Protein AF-A0A510G6Y7-F1 (afdb_monomer_lite)

Sequence (167 aa):
MAHKDLSHLTEEQIKDLIKRYYNHEKIANLLEEFEINVYPSILVKLFPLVVHNELFCKYCPDINLVSKLDGRSHRNYNVVHFEKFCPVCDHRDHTYCSCSNCKEIRKQKEQAEEENKRNVLMQAFLPVNIDIPIPNKLTLKDALYLISVAEHSAPKDLEFGKMSNIK

pLDDT: mean 79.19, std 17.09, range [33.81, 95.81]

Secondary structure (DSSP, 8-state):
---GGGTTS-HHHHHHHHHHHHTT--HHHHHHHTT--S-TTTHHHHSPPEEEEEEE-SSSTT-EEEEPPPPTT-S-TT-----EE-TTT--BSSTT--SHHHHHHHHHHHHHHHHHHHHHHHHHHTT-------GGG--HHHHHHHHHHHHHHS-TT----------

Organism: NCBI:txid238800

Radius of gyration: 34.57 Å; chains: 1; bounding box: 67×48×93 Å

Foldseek 3Di:
DFAPLCPPPDPVLLVVLVVCQLVVHDQVVSCVVSVRPDDSVCVQVRRDWAWDCVAADPPDPPFTWTFGFDHNPPPPPPDRPGQTAGPPQRATPDLPGPGPVSVVVVVVVVVVVVVVVVVVCCVVPVVPPPPPPDPVPQDPVNVVVVVVCCVVPDDPPPPPDPPPDDD

Structure (mmCIF, N/CA/C/O backbone):
data_AF-A0A510G6Y7-F1
#
_entry.id   AF-A0A510G6Y7-F1
#
loop_
_atom_site.group_PDB
_atom_site.id
_atom_site.type_symbol
_atom_site.label_atom_id
_atom_site.label_alt_id
_atom_site.label_comp_id
_atom_site.label_asym_id
_atom_site.label_entity_id
_atom_site.label_seq_id
_atom_site.pdbx_PDB_ins_code
_atom_site.Cartn_x
_atom_site.Cartn_y
_atom_site.Cartn_z
_atom_site.occupancy
_atom_site.B_iso_or_equiv
_atom_site.auth_seq_id
_atom_site.auth_comp_id
_atom_site.auth_asym_id
_atom_site.auth_atom_id
_atom_site.pdbx_PDB_model_num
ATOM 1 N N . MET A 1 1 ? -13.684 2.364 4.231 1.00 46.69 1 MET A N 1
ATOM 2 C CA . MET A 1 1 ? -14.584 1.219 4.489 1.00 46.69 1 MET A CA 1
ATOM 3 C C . MET A 1 1 ? -14.088 0.516 5.741 1.00 46.69 1 MET A C 1
ATOM 5 O O . MET A 1 1 ? -12.913 0.169 5.780 1.00 46.69 1 MET A O 1
ATOM 9 N N . ALA A 1 2 ? -14.920 0.425 6.779 1.00 58.44 2 ALA A N 1
ATOM 10 C CA . ALA A 1 2 ? -14.576 -0.248 8.032 1.00 58.44 2 ALA A CA 1
ATOM 11 C C . ALA A 1 2 ? -14.605 -1.778 7.853 1.00 58.44 2 ALA A C 1
ATOM 13 O O . ALA A 1 2 ? -15.310 -2.283 6.977 1.00 58.44 2 ALA A O 1
ATOM 14 N N . HIS A 1 3 ? -13.824 -2.513 8.651 1.00 71.00 3 HIS A N 1
ATOM 15 C CA . HIS A 1 3 ? -13.839 -3.979 8.639 1.00 71.00 3 HIS A CA 1
ATOM 16 C C . HIS A 1 3 ? -15.219 -4.513 9.061 1.00 71.00 3 HIS A C 1
ATOM 18 O O . HIS A 1 3 ? -15.918 -3.861 9.837 1.00 71.00 3 HIS A O 1
ATOM 24 N N . LYS A 1 4 ? -15.605 -5.711 8.598 1.00 73.44 4 LYS A N 1
ATOM 25 C CA . LYS A 1 4 ? -16.904 -6.339 8.925 1.00 73.44 4 LYS A CA 1
ATOM 26 C C . LYS A 1 4 ? -17.147 -6.420 10.439 1.00 73.44 4 LYS A C 1
ATOM 28 O O . LYS A 1 4 ? -18.266 -6.210 10.887 1.00 73.44 4 LYS A O 1
ATOM 33 N N . ASP A 1 5 ? -16.086 -6.621 11.211 1.00 78.06 5 ASP A N 1
ATOM 34 C CA . ASP A 1 5 ? -16.138 -6.729 12.676 1.00 78.06 5 ASP A CA 1
ATOM 35 C C . ASP A 1 5 ? -16.322 -5.387 13.401 1.00 78.06 5 ASP A C 1
ATOM 37 O O . ASP A 1 5 ? -16.464 -5.373 14.615 1.00 78.06 5 ASP A O 1
ATOM 41 N N . LEU A 1 6 ? -16.292 -4.261 12.681 1.00 82.56 6 LEU A N 1
ATOM 42 C CA . LEU A 1 6 ? -16.647 -2.933 13.198 1.00 82.56 6 LEU A CA 1
ATOM 43 C C . LEU A 1 6 ? -17.910 -2.381 12.524 1.00 82.56 6 LEU A C 1
ATOM 45 O O . LEU A 1 6 ? -18.267 -1.230 12.748 1.00 82.56 6 LEU A O 1
ATOM 49 N N . SER A 1 7 ? -18.563 -3.164 11.659 1.00 82.81 7 SER A N 1
ATOM 50 C CA . SER A 1 7 ? -19.698 -2.686 10.857 1.00 82.81 7 SER A CA 1
ATOM 51 C C . SER A 1 7 ? -20.964 -2.423 11.676 1.00 82.81 7 SER A C 1
ATOM 53 O O . SER A 1 7 ? -21.836 -1.696 11.210 1.00 82.81 7 SER A O 1
ATOM 55 N N . HIS A 1 8 ? -21.059 -2.988 12.884 1.00 87.38 8 HIS A N 1
ATOM 56 C CA . HIS A 1 8 ? -22.149 -2.743 13.831 1.00 87.38 8 HIS A CA 1
ATOM 57 C C . HIS A 1 8 ? -21.984 -1.445 14.632 1.00 87.38 8 HIS A C 1
ATOM 59 O O . HIS A 1 8 ? -22.941 -1.008 15.263 1.00 87.38 8 HIS A O 1
ATOM 65 N N . LEU A 1 9 ? -20.797 -0.831 14.608 1.00 89.50 9 LEU A N 1
ATOM 66 C CA . LEU A 1 9 ? -20.505 0.407 15.327 1.00 89.50 9 LEU A CA 1
ATOM 67 C C . LEU A 1 9 ? -20.796 1.637 14.461 1.00 89.50 9 LEU A C 1
ATOM 69 O O . LEU A 1 9 ? -20.533 1.643 13.257 1.00 89.50 9 LEU A O 1
ATOM 73 N N . THR A 1 10 ? -21.279 2.713 15.084 1.00 90.19 10 THR A N 1
ATOM 74 C CA . THR A 1 10 ? -21.410 4.016 14.414 1.00 90.19 10 THR A CA 1
ATOM 75 C C . THR A 1 10 ? -20.049 4.686 14.223 1.00 90.19 10 THR A C 1
ATOM 77 O O . THR A 1 10 ? -19.049 4.326 14.853 1.00 90.19 10 THR A O 1
ATOM 80 N N . GLU A 1 11 ? -19.986 5.713 13.373 1.00 87.69 11 GLU A N 1
ATOM 81 C CA . GLU A 1 11 ? -18.748 6.471 13.172 1.00 87.69 11 GLU A CA 1
ATOM 82 C C . GLU A 1 11 ? -18.246 7.135 14.461 1.00 87.69 11 GLU A C 1
ATOM 84 O O . GLU A 1 11 ? -17.037 7.201 14.692 1.00 87.69 11 GLU A O 1
ATOM 89 N N . GLU A 1 12 ? -19.153 7.620 15.309 1.00 89.56 12 GLU A N 1
ATOM 90 C CA . GLU A 1 12 ? -18.828 8.216 16.605 1.00 89.56 12 GLU A CA 1
ATOM 91 C C . GLU A 1 12 ? -18.223 7.179 17.548 1.00 89.56 12 GLU A C 1
ATOM 93 O O . GLU A 1 12 ? -17.206 7.457 18.183 1.00 89.56 12 GLU A O 1
ATOM 98 N N . GLN A 1 13 ? -18.792 5.970 17.587 1.00 91.50 13 GLN A N 1
ATOM 99 C CA . GLN A 1 13 ? -18.264 4.866 18.387 1.00 91.50 13 GLN A CA 1
ATOM 100 C C . GLN A 1 13 ? -16.879 4.436 17.900 1.00 91.50 13 GLN A C 1
ATOM 102 O O . GLN A 1 13 ? -15.982 4.224 18.710 1.00 91.50 13 GLN A O 1
ATOM 107 N N . ILE A 1 14 ? -16.658 4.371 16.584 1.00 90.56 14 ILE A N 1
ATOM 108 C CA . ILE A 1 14 ? -15.337 4.058 16.020 1.00 90.56 14 ILE A CA 1
ATOM 109 C C . ILE A 1 14 ? -14.318 5.146 16.386 1.00 90.56 14 ILE A C 1
ATOM 111 O O . ILE A 1 14 ? -13.192 4.830 16.776 1.00 90.56 14 ILE A O 1
ATOM 115 N N . LYS A 1 15 ? -14.693 6.429 16.295 1.00 89.56 15 LYS A N 1
ATOM 116 C CA . LYS A 1 15 ? -13.821 7.549 16.692 1.00 89.56 15 LYS A CA 1
ATOM 117 C C . LYS A 1 15 ? -13.474 7.487 18.180 1.00 89.56 15 LYS A C 1
ATOM 119 O O . LYS A 1 15 ? -12.308 7.678 18.532 1.00 89.56 15 LYS A O 1
ATOM 124 N N . ASP A 1 16 ? -14.452 7.196 19.035 1.00 92.81 16 ASP A N 1
ATOM 125 C CA . ASP A 1 16 ? -14.234 7.047 20.475 1.00 92.81 16 ASP A CA 1
ATOM 126 C C . ASP A 1 16 ? -13.332 5.846 20.796 1.00 92.81 16 ASP A C 1
ATOM 128 O O . ASP A 1 16 ? -12.339 5.992 21.510 1.00 92.81 16 ASP A O 1
ATOM 132 N N . LEU A 1 17 ? -13.578 4.694 20.168 1.00 91.88 17 LEU A N 1
ATOM 133 C CA . LEU A 1 17 ? -12.744 3.498 20.286 1.00 91.88 17 LEU A CA 1
ATOM 134 C C . LEU A 1 17 ? -11.285 3.774 19.905 1.00 91.88 17 LEU A C 1
ATOM 136 O O . LEU A 1 17 ? -10.373 3.392 20.639 1.00 91.88 17 LEU A O 1
ATOM 140 N N . ILE A 1 18 ? -11.042 4.453 18.777 1.00 89.62 18 ILE A N 1
ATOM 141 C CA . ILE A 1 18 ? -9.688 4.821 18.332 1.00 89.62 18 ILE A CA 1
ATOM 142 C C . ILE A 1 18 ? -9.028 5.754 19.353 1.00 89.62 18 ILE A C 1
ATOM 144 O O . ILE A 1 18 ? -7.870 5.547 19.726 1.00 89.62 18 ILE A O 1
ATOM 148 N N . LYS A 1 19 ? -9.757 6.762 19.843 1.00 90.25 19 LYS A N 1
ATOM 149 C CA . LYS A 1 19 ? -9.257 7.708 20.848 1.00 90.25 19 LYS A CA 1
ATOM 150 C C . LYS A 1 19 ? -8.869 6.993 22.144 1.00 90.25 19 LYS A C 1
ATOM 152 O O . LYS A 1 19 ? -7.746 7.151 22.622 1.00 90.25 19 LYS A O 1
ATOM 157 N N . ARG A 1 20 ? -9.763 6.169 22.691 1.00 91.56 20 ARG A N 1
ATOM 158 C CA . ARG A 1 20 ? -9.520 5.376 23.906 1.00 91.56 20 ARG A CA 1
ATOM 159 C C . ARG A 1 20 ? -8.401 4.359 23.711 1.00 91.56 20 AR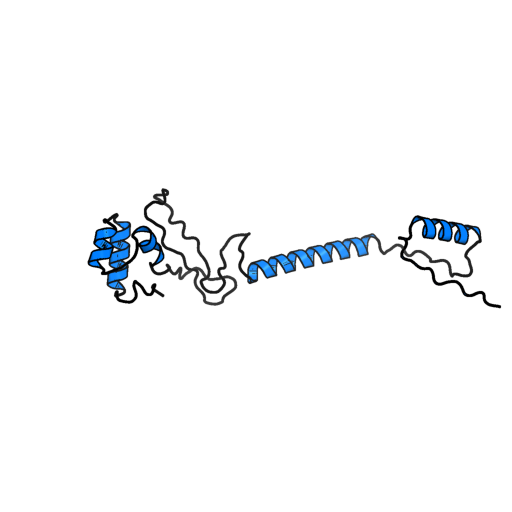G A C 1
ATOM 161 O O . ARG A 1 20 ? -7.582 4.156 24.610 1.00 91.56 20 ARG A O 1
ATOM 168 N N . TYR A 1 21 ? -8.291 3.792 22.508 1.00 90.50 21 TYR A N 1
ATOM 169 C CA . TYR A 1 21 ? -7.172 2.938 22.143 1.00 90.50 21 TYR A CA 1
ATOM 170 C C . TYR A 1 21 ? -5.842 3.690 22.283 1.00 90.50 21 TYR A C 1
ATOM 172 O O . TYR A 1 21 ? -4.962 3.235 23.008 1.00 90.50 21 TYR A O 1
ATOM 180 N N . TYR A 1 22 ? -5.681 4.857 21.664 1.00 87.50 22 TYR A N 1
ATOM 181 C CA . TYR A 1 22 ? -4.426 5.612 21.775 1.00 87.50 22 TYR A CA 1
ATOM 182 C C . TYR A 1 22 ? -4.187 6.237 23.159 1.00 87.50 22 TYR A C 1
ATOM 184 O O . TYR A 1 22 ? -3.037 6.461 23.520 1.00 87.50 22 TYR A O 1
ATOM 192 N N . ASN A 1 23 ? -5.222 6.383 23.992 1.00 89.31 23 ASN A N 1
ATOM 193 C CA . ASN A 1 23 ? -5.098 6.754 25.411 1.00 89.31 23 ASN A CA 1
ATOM 194 C C . ASN A 1 23 ? -4.603 5.612 26.323 1.00 89.31 23 ASN A C 1
ATOM 196 O O . ASN A 1 23 ? -4.674 5.716 27.545 1.00 89.31 23 ASN A O 1
ATOM 200 N N . HIS A 1 24 ? -4.095 4.519 25.750 1.00 87.19 24 HIS A N 1
ATOM 201 C CA . HIS A 1 24 ? -3.543 3.371 26.473 1.00 87.19 24 HIS A CA 1
ATOM 202 C C . HIS A 1 24 ? -4.539 2.596 27.351 1.00 87.19 24 HIS A C 1
ATOM 204 O O . HIS A 1 24 ? -4.124 1.795 28.188 1.00 87.19 24 HIS A O 1
ATOM 210 N N . GLU A 1 25 ? -5.844 2.715 27.101 1.00 90.56 25 GLU A N 1
ATOM 211 C CA . GLU A 1 25 ? -6.842 1.927 27.823 1.00 90.56 25 GLU A CA 1
ATOM 212 C C . GLU A 1 25 ? -6.706 0.423 27.536 1.00 90.56 25 GLU A C 1
ATOM 214 O O . GLU A 1 25 ? -6.319 0.007 26.433 1.00 90.56 25 GLU A O 1
ATOM 219 N N . LYS A 1 26 ? -6.999 -0.417 28.536 1.00 91.19 26 LYS A N 1
ATOM 220 C CA . LYS A 1 26 ? -6.858 -1.873 28.438 1.00 91.19 26 LYS A CA 1
ATOM 221 C C . LYS A 1 26 ? -7.705 -2.408 27.279 1.00 91.19 26 LYS A C 1
ATOM 223 O O . LYS A 1 26 ? -8.926 -2.322 27.304 1.00 91.19 26 LYS A O 1
ATOM 228 N N . ILE A 1 27 ? -7.043 -3.018 26.291 1.00 90.75 27 ILE A N 1
ATOM 229 C CA . ILE A 1 27 ? -7.694 -3.481 25.054 1.00 90.75 27 ILE A CA 1
ATOM 230 C C . ILE A 1 27 ? -8.836 -4.462 25.349 1.00 90.75 27 ILE A C 1
ATOM 232 O O . ILE A 1 27 ? -9.869 -4.376 24.708 1.00 90.75 27 ILE A O 1
ATOM 236 N N . ALA A 1 28 ? -8.681 -5.348 26.337 1.00 91.12 28 ALA A N 1
ATOM 237 C CA . ALA A 1 28 ? -9.732 -6.296 26.713 1.00 91.12 28 ALA A CA 1
ATOM 238 C C . ALA A 1 28 ? -11.047 -5.602 27.115 1.00 91.12 28 ALA A C 1
ATOM 240 O O . ALA A 1 28 ? -12.103 -6.036 26.679 1.00 91.12 28 ALA A O 1
ATOM 241 N N . ASN A 1 29 ? -10.968 -4.499 27.868 1.00 93.56 29 ASN A N 1
ATOM 242 C CA . ASN A 1 29 ? -12.150 -3.743 28.283 1.00 93.56 29 ASN A CA 1
ATOM 243 C C . ASN A 1 29 ? -12.819 -3.077 27.073 1.00 93.56 29 ASN A C 1
ATOM 245 O O . ASN A 1 29 ? -14.033 -3.120 26.945 1.00 93.56 29 ASN A O 1
ATOM 249 N N . LEU A 1 30 ? -12.019 -2.518 26.155 1.00 92.94 30 LEU A N 1
ATOM 250 C CA . LEU A 1 30 ? -12.532 -1.929 24.914 1.00 92.94 30 LEU A CA 1
ATOM 251 C C . LEU A 1 30 ? -13.227 -2.971 24.029 1.00 92.94 30 LEU A C 1
ATOM 253 O O . LEU A 1 30 ? -14.246 -2.683 23.420 1.00 92.94 30 LEU A O 1
ATOM 257 N N . LEU A 1 31 ? -12.680 -4.183 23.935 1.00 92.62 31 LEU A N 1
ATOM 258 C CA . LEU A 1 31 ? -13.294 -5.249 23.145 1.00 92.62 31 LEU A CA 1
ATOM 259 C C . LEU A 1 31 ? -14.631 -5.701 23.740 1.00 92.62 31 LEU A C 1
ATOM 261 O O . LEU A 1 31 ? -15.572 -5.933 22.992 1.00 92.62 31 LEU A O 1
ATOM 265 N N . GLU A 1 32 ? -14.715 -5.803 25.066 1.00 92.69 32 GLU A N 1
ATOM 266 C CA . GLU A 1 32 ? -15.947 -6.163 25.770 1.00 92.69 32 GLU A CA 1
ATOM 267 C C . GLU A 1 32 ? -17.014 -5.067 25.636 1.00 92.69 32 GLU A C 1
ATOM 269 O O . GLU A 1 32 ? -18.138 -5.355 25.241 1.00 92.69 32 GLU A O 1
ATOM 274 N N . GLU A 1 33 ? -16.652 -3.805 25.878 1.00 92.94 33 GLU A N 1
ATOM 275 C CA . GLU A 1 33 ? -17.589 -2.674 25.866 1.00 92.94 33 GLU A CA 1
ATOM 276 C C . GLU A 1 33 ? -18.149 -2.358 24.473 1.00 92.94 33 GLU A C 1
ATOM 278 O O . GLU A 1 33 ? -19.321 -2.018 24.341 1.00 92.94 33 GLU A O 1
ATOM 283 N N . PHE A 1 34 ? -17.327 -2.481 23.427 1.00 91.50 34 PHE A N 1
ATOM 284 C CA . PHE A 1 34 ? -17.753 -2.255 22.041 1.00 91.50 34 PHE A CA 1
ATOM 285 C C . PHE A 1 34 ? -18.257 -3.540 21.353 1.00 91.50 34 PHE A C 1
ATOM 287 O O . PHE A 1 34 ? -18.490 -3.541 20.141 1.00 91.50 34 PHE A O 1
ATOM 294 N N . GLU A 1 35 ? -18.399 -4.640 22.103 1.00 91.12 35 GLU A N 1
ATOM 295 C CA . GLU A 1 35 ? -18.856 -5.949 21.614 1.00 91.12 35 GLU A CA 1
ATOM 296 C C . GLU A 1 35 ? -18.043 -6.463 20.403 1.00 91.12 35 GLU A C 1
ATOM 298 O O . GLU A 1 35 ? -18.572 -7.022 19.441 1.00 91.12 35 GLU A O 1
ATOM 303 N N . ILE A 1 36 ? -16.721 -6.263 20.429 1.00 89.94 36 ILE A N 1
ATOM 304 C CA . ILE A 1 36 ? -15.802 -6.646 19.350 1.00 89.94 36 ILE A CA 1
ATOM 305 C C . ILE A 1 36 ? -15.163 -7.997 19.676 1.00 89.94 36 ILE A C 1
ATOM 307 O O . ILE A 1 36 ? -14.273 -8.108 20.521 1.00 89.94 36 ILE A O 1
ATOM 311 N N . ASN A 1 37 ? -15.545 -9.034 18.935 1.00 88.69 37 ASN A N 1
ATOM 312 C CA . ASN A 1 37 ? -15.037 -10.389 19.142 1.00 88.69 37 ASN A CA 1
ATOM 313 C C . ASN A 1 37 ? -13.771 -10.686 18.312 1.00 88.69 37 ASN A C 1
ATOM 315 O O . ASN A 1 37 ? -13.808 -11.452 17.348 1.00 88.69 37 ASN A O 1
ATOM 319 N N . VAL A 1 38 ? -12.639 -10.071 18.667 1.00 88.94 38 VAL A N 1
ATOM 320 C CA . VAL A 1 38 ? -11.332 -10.329 18.030 1.00 88.94 38 VAL A CA 1
ATOM 321 C C . VAL A 1 38 ? -10.202 -10.386 19.054 1.00 88.94 38 VAL A C 1
ATOM 323 O O . VAL A 1 38 ? -10.324 -9.902 20.176 1.00 88.94 38 VAL A O 1
ATOM 326 N N . TYR A 1 39 ? -9.050 -10.936 18.668 1.00 89.38 39 TYR A N 1
ATOM 327 C CA . TYR A 1 39 ? -7.869 -10.887 19.528 1.00 89.38 39 TYR A CA 1
ATOM 328 C C . TYR A 1 39 ? -7.358 -9.442 19.705 1.00 89.38 39 TYR A C 1
ATOM 330 O O . TYR A 1 39 ? -7.279 -8.700 18.721 1.00 89.38 39 TYR A O 1
ATOM 338 N N . PRO A 1 40 ? -6.892 -9.053 20.912 1.00 86.31 40 PRO A N 1
ATOM 339 C CA . PRO A 1 40 ? -6.361 -7.713 21.187 1.00 86.31 40 PRO A CA 1
ATOM 340 C C . PRO A 1 40 ? -5.285 -7.221 20.211 1.00 86.31 40 PRO A C 1
ATOM 342 O O . PRO A 1 40 ? -5.217 -6.035 19.895 1.00 86.31 40 PRO A O 1
ATOM 345 N N . SER A 1 41 ? -4.447 -8.132 19.709 1.00 85.06 41 SER A N 1
ATOM 346 C CA . SER A 1 41 ? -3.377 -7.833 18.750 1.00 85.06 41 SER A CA 1
ATOM 347 C C . SER A 1 41 ? -3.883 -7.461 17.350 1.00 85.06 41 SER A C 1
ATOM 349 O O . SER A 1 41 ? -3.134 -6.878 16.565 1.00 85.06 41 SER A O 1
ATOM 351 N N . ILE A 1 42 ? -5.133 -7.794 17.023 1.00 87.81 42 ILE A N 1
ATOM 352 C CA . ILE A 1 42 ? -5.739 -7.579 15.705 1.00 87.81 42 ILE A CA 1
ATOM 353 C C . ILE A 1 42 ? -6.520 -6.263 15.661 1.00 87.81 42 ILE A C 1
ATOM 355 O O . ILE A 1 42 ? -6.613 -5.679 14.587 1.00 87.81 42 ILE A O 1
ATOM 359 N N . LEU A 1 43 ? -6.999 -5.753 16.803 1.00 88.69 43 LEU A N 1
ATOM 360 C CA . LEU A 1 43 ? -7.883 -4.581 16.890 1.00 88.69 43 LEU A CA 1
ATOM 361 C C . LEU A 1 43 ? -7.436 -3.401 16.010 1.00 88.69 43 LEU A C 1
ATOM 363 O O . LEU A 1 43 ? -8.223 -2.878 15.230 1.00 88.69 43 LEU A O 1
ATOM 367 N N . VAL A 1 44 ? -6.153 -3.030 16.066 1.00 88.12 44 VAL A N 1
ATOM 368 C CA . VAL A 1 44 ? -5.619 -1.889 15.299 1.00 88.12 44 VAL A CA 1
ATOM 369 C C . VAL A 1 44 ? -5.720 -2.075 13.779 1.00 88.12 44 VAL A C 1
ATOM 371 O O . VAL A 1 44 ? -5.891 -1.108 13.045 1.00 88.12 44 VAL A O 1
ATOM 374 N N . LYS A 1 45 ? -5.668 -3.322 13.293 1.00 86.81 45 LYS A N 1
ATOM 375 C CA . LYS A 1 45 ? -5.781 -3.649 11.863 1.00 86.81 45 LYS A CA 1
ATOM 376 C C . LYS A 1 45 ? -7.209 -3.498 11.338 1.00 86.81 45 LYS A C 1
ATOM 378 O O . LYS A 1 45 ? -7.387 -3.432 10.126 1.00 86.81 45 LYS A O 1
ATOM 383 N N . LEU A 1 46 ? -8.199 -3.487 12.231 1.00 88.38 46 LEU A N 1
ATOM 384 C CA . LEU A 1 46 ? -9.612 -3.348 11.879 1.00 88.38 46 LEU A CA 1
ATOM 385 C C . LEU A 1 46 ? -10.005 -1.889 11.658 1.00 88.38 46 LEU A C 1
ATOM 387 O O . LEU A 1 46 ? -11.010 -1.623 10.997 1.00 88.38 46 LEU A O 1
ATOM 391 N N . PHE A 1 47 ? -9.231 -0.955 12.216 1.00 88.56 47 PHE A N 1
ATOM 392 C CA . PHE A 1 47 ? -9.539 0.461 12.129 1.00 88.56 47 PHE A CA 1
ATOM 393 C C . PHE A 1 47 ? -9.583 0.947 10.676 1.00 88.56 47 PHE A C 1
ATOM 395 O O . PHE A 1 47 ? -8.824 0.466 9.826 1.00 88.56 47 PHE A O 1
ATOM 402 N N . PRO A 1 48 ? -10.475 1.908 10.376 1.00 87.88 48 PRO A N 1
ATOM 403 C CA . PRO A 1 48 ? -10.564 2.485 9.048 1.00 87.88 48 PRO A CA 1
ATOM 404 C C . PRO A 1 48 ? -9.235 3.125 8.639 1.00 87.88 48 PRO A C 1
ATOM 406 O O . PRO A 1 48 ? -8.493 3.669 9.458 1.00 87.88 48 PRO A O 1
ATOM 409 N N . LEU A 1 49 ? -8.952 3.070 7.339 1.00 88.62 49 LEU A N 1
ATOM 410 C CA . LEU A 1 49 ? -7.799 3.748 6.761 1.00 88.62 49 LEU A CA 1
ATOM 411 C C . LEU A 1 49 ? -7.954 5.266 6.896 1.00 88.62 49 LEU A C 1
ATOM 413 O O . LEU A 1 49 ? -9.043 5.808 6.700 1.00 88.62 49 LEU A O 1
ATOM 417 N N . VAL A 1 50 ? -6.847 5.944 7.182 1.00 88.19 50 VAL A N 1
ATOM 418 C CA . VAL A 1 50 ? -6.783 7.407 7.230 1.00 88.19 50 VAL A CA 1
ATOM 419 C C . VAL A 1 50 ? -6.614 7.926 5.809 1.00 88.19 50 VAL A C 1
ATOM 421 O O . VAL A 1 50 ? -5.677 7.522 5.122 1.00 88.19 50 VAL A O 1
ATOM 424 N N . VAL A 1 51 ? -7.516 8.802 5.370 1.00 89.88 51 VAL A N 1
ATOM 425 C CA . VAL A 1 51 ? -7.486 9.413 4.035 1.00 89.88 51 VAL A CA 1
ATOM 426 C C . VAL A 1 51 ? -6.694 10.719 4.082 1.00 89.88 51 VAL A C 1
ATOM 428 O O . VAL A 1 51 ? -6.941 11.565 4.939 1.00 89.88 51 VAL A O 1
ATOM 431 N N . HIS A 1 52 ? -5.753 10.893 3.152 1.00 89.50 52 HIS A N 1
ATOM 432 C CA . HIS A 1 52 ? -4.947 12.108 3.012 1.00 89.50 52 HIS A CA 1
ATOM 433 C C . HIS A 1 52 ? -5.503 12.968 1.871 1.00 89.50 52 HIS A C 1
ATOM 435 O O . HIS A 1 52 ? -5.126 12.785 0.715 1.00 89.50 52 HIS A O 1
ATOM 441 N N . ASN A 1 53 ? -6.397 13.907 2.196 1.00 87.38 53 ASN A N 1
ATOM 442 C CA . ASN A 1 53 ? -7.160 14.699 1.212 1.00 87.38 53 ASN A CA 1
ATOM 443 C C . ASN A 1 53 ? -6.297 15.545 0.254 1.00 87.38 53 ASN A C 1
ATOM 445 O O . ASN A 1 53 ? -6.745 15.885 -0.835 1.00 87.38 53 ASN A O 1
ATOM 449 N N . GLU A 1 54 ? -5.062 15.866 0.637 1.00 88.75 54 GLU A N 1
ATOM 450 C CA . GLU A 1 54 ? -4.132 16.684 -0.157 1.00 88.75 54 GLU A CA 1
ATOM 451 C C . GLU A 1 54 ? -3.155 15.848 -0.997 1.00 88.75 54 GLU A C 1
ATOM 453 O O . GLU A 1 54 ? -2.403 16.387 -1.806 1.00 88.75 54 GLU A O 1
ATOM 458 N N . LEU A 1 55 ? -3.130 14.525 -0.800 1.00 90.12 55 LEU A N 1
ATOM 459 C CA . LEU A 1 55 ? -2.172 13.632 -1.444 1.00 90.12 55 LEU A CA 1
ATOM 460 C C . LEU A 1 55 ? -2.898 12.672 -2.371 1.00 90.12 55 LEU A C 1
ATOM 462 O O . LEU A 1 55 ? -3.760 11.911 -1.935 1.00 90.12 55 LEU A O 1
ATOM 466 N N . PHE A 1 56 ? -2.497 12.671 -3.636 1.00 92.38 56 PHE A N 1
ATOM 467 C CA . PHE A 1 56 ? -3.130 11.887 -4.689 1.00 92.38 56 PHE A CA 1
ATOM 468 C C . PHE A 1 56 ? -2.172 10.852 -5.261 1.00 92.38 56 PHE A C 1
ATOM 470 O O . PHE A 1 56 ? -0.950 11.017 -5.259 1.00 92.38 56 PHE A O 1
ATOM 477 N N . CYS A 1 57 ? -2.734 9.763 -5.774 1.00 92.81 57 CYS A N 1
ATOM 478 C CA . CYS A 1 57 ? -1.958 8.787 -6.513 1.00 92.81 57 CYS A CA 1
ATOM 479 C C . CYS A 1 57 ? -1.490 9.368 -7.853 1.00 92.81 57 CYS A C 1
ATOM 481 O O . CYS A 1 57 ? -2.282 9.888 -8.630 1.00 92.81 57 CYS A O 1
ATOM 483 N N . LYS A 1 58 ? -0.211 9.169 -8.181 1.00 91.94 58 LYS A N 1
ATOM 484 C CA . LYS A 1 58 ? 0.362 9.552 -9.479 1.00 91.94 58 LYS A CA 1
ATOM 485 C C . LYS A 1 58 ? -0.282 8.845 -10.682 1.00 91.94 58 LYS A C 1
ATOM 487 O O . LYS A 1 58 ? -0.213 9.356 -11.794 1.00 91.94 58 LYS A O 1
ATOM 492 N N . TYR A 1 59 ? -0.846 7.654 -10.477 1.00 93.44 59 TYR A N 1
ATOM 493 C CA . TYR A 1 59 ? -1.350 6.802 -11.562 1.00 93.44 59 TYR A CA 1
ATOM 494 C C . TYR A 1 59 ? -2.869 6.647 -11.580 1.00 93.44 59 TYR A C 1
ATOM 496 O O . TYR A 1 59 ? -3.431 6.330 -12.623 1.00 93.44 59 TYR A O 1
ATOM 504 N N . CYS A 1 60 ? -3.528 6.823 -10.436 1.00 92.62 60 CYS A N 1
ATOM 505 C CA . CYS A 1 60 ? -4.976 6.717 -10.325 1.00 92.62 60 CYS A CA 1
ATOM 506 C C . CYS A 1 60 ? -5.545 8.131 -10.145 1.00 92.62 60 CYS A C 1
ATOM 508 O O . CYS A 1 60 ? -5.322 8.711 -9.079 1.00 92.62 60 CYS A O 1
ATOM 510 N N . PRO A 1 61 ? -6.238 8.688 -11.153 1.00 89.50 61 PRO A N 1
ATOM 511 C CA . PRO A 1 61 ? -6.792 10.035 -11.065 1.00 89.50 61 PRO A CA 1
ATOM 512 C C . PRO A 1 61 ? -7.819 10.114 -9.935 1.00 89.50 61 PRO A C 1
ATOM 514 O O . PRO A 1 61 ? -8.548 9.153 -9.695 1.00 89.50 61 PRO A O 1
ATOM 517 N N . ASP A 1 62 ? -7.833 11.243 -9.228 1.00 90.50 62 ASP A N 1
ATOM 518 C CA . ASP A 1 62 ? -8.785 11.559 -8.153 1.00 90.50 62 ASP A CA 1
ATOM 519 C C . ASP A 1 62 ? -8.816 10.561 -6.979 1.00 90.50 62 ASP A C 1
ATOM 521 O O . ASP A 1 62 ? -9.733 10.573 -6.159 1.00 90.50 62 ASP A O 1
ATOM 525 N N . ILE A 1 63 ? -7.796 9.704 -6.850 1.00 93.31 63 ILE A N 1
ATOM 526 C CA . ILE A 1 63 ? -7.666 8.784 -5.719 1.00 93.31 63 ILE A CA 1
ATOM 527 C C . ILE A 1 63 ? -6.696 9.354 -4.692 1.00 93.31 63 ILE A C 1
ATOM 529 O O . ILE A 1 63 ? -5.486 9.429 -4.932 1.00 93.31 63 ILE A O 1
ATOM 533 N N . ASN A 1 64 ? -7.222 9.674 -3.511 1.00 93.62 64 ASN A N 1
ATOM 534 C CA . ASN A 1 64 ? -6.410 10.052 -2.364 1.00 93.62 64 ASN A CA 1
ATOM 535 C C . ASN A 1 64 ? -5.572 8.881 -1.844 1.00 93.62 64 ASN A C 1
ATOM 537 O O . ASN A 1 64 ? -6.002 7.722 -1.822 1.00 93.62 64 ASN A O 1
ATOM 541 N N . LEU A 1 65 ? -4.365 9.198 -1.386 1.00 92.69 65 LEU A N 1
ATOM 542 C CA . LEU A 1 65 ? -3.542 8.246 -0.659 1.00 92.69 65 LEU A CA 1
ATOM 543 C C . LEU A 1 65 ? -4.151 7.978 0.713 1.00 92.69 65 LEU A C 1
ATOM 545 O O . LEU A 1 65 ? -4.746 8.854 1.346 1.00 92.69 65 LEU A O 1
ATOM 549 N N . VAL A 1 66 ? -3.963 6.754 1.186 1.00 92.00 66 VAL A N 1
ATOM 550 C CA . VAL A 1 66 ? -4.443 6.306 2.486 1.00 92.00 66 VAL A CA 1
ATOM 551 C C . VAL A 1 66 ? -3.305 5.716 3.302 1.00 92.00 66 VAL A C 1
ATOM 553 O O . VAL A 1 66 ? -2.279 5.309 2.759 1.00 92.00 66 VAL A O 1
ATOM 556 N N . SER A 1 67 ? -3.481 5.649 4.615 1.00 89.50 67 SER A N 1
ATOM 557 C CA . SER A 1 67 ? -2.540 4.981 5.510 1.00 89.50 67 SER A CA 1
ATOM 558 C C . SER A 1 67 ? -3.248 4.150 6.567 1.00 89.50 67 SER A C 1
ATOM 560 O O . SER A 1 67 ? -4.400 4.401 6.926 1.00 89.50 67 SER A O 1
ATOM 562 N N . LYS A 1 68 ? -2.53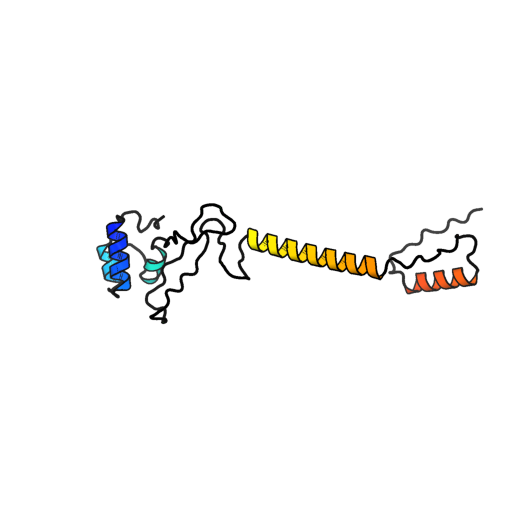8 3.143 7.078 1.00 87.81 68 LYS A N 1
ATOM 563 C CA . LYS A 1 68 ? -2.997 2.322 8.201 1.00 87.81 68 LYS A CA 1
ATOM 564 C C . LYS A 1 68 ? -2.625 2.986 9.519 1.00 87.81 68 LYS A C 1
ATOM 566 O O . LYS A 1 68 ? -1.605 3.661 9.606 1.00 87.81 68 LYS A O 1
ATOM 571 N N . LEU A 1 69 ? -3.456 2.779 10.531 1.00 84.19 69 LEU A N 1
ATOM 572 C CA . LEU A 1 69 ? -3.143 3.152 11.904 1.00 84.19 69 LEU A CA 1
ATOM 573 C C . LEU A 1 69 ? -2.171 2.126 12.500 1.00 84.19 69 LEU A C 1
ATOM 575 O O . LEU A 1 69 ? -2.367 0.920 12.348 1.00 84.19 69 LEU A O 1
ATOM 579 N N . ASP A 1 70 ? -1.120 2.610 13.158 1.00 81.25 70 ASP A N 1
ATOM 580 C CA . ASP A 1 70 ? -0.112 1.765 13.798 1.00 81.25 70 ASP A CA 1
ATOM 581 C C . ASP A 1 70 ? -0.451 1.462 15.258 1.00 81.25 70 ASP A C 1
ATOM 583 O O . ASP A 1 70 ? -1.139 2.222 15.944 1.00 81.25 70 ASP A O 1
ATOM 587 N N . GLY A 1 71 ? 0.064 0.335 15.750 1.00 78.56 71 GLY A N 1
ATOM 588 C CA . GLY A 1 71 ? -0.096 -0.069 17.144 1.00 78.56 71 GLY A CA 1
ATOM 589 C C . GLY A 1 71 ? 0.649 0.840 18.126 1.00 78.56 71 GLY A C 1
ATOM 590 O O . GLY A 1 71 ? 1.657 1.462 17.798 1.00 78.56 71 GLY A O 1
ATOM 591 N N . ARG A 1 72 ? 0.193 0.846 19.384 1.00 78.50 72 ARG A N 1
ATOM 592 C CA . ARG A 1 72 ? 0.735 1.687 20.475 1.00 78.50 72 ARG A CA 1
ATOM 593 C C . ARG A 1 72 ? 2.200 1.401 20.848 1.00 78.50 72 ARG A C 1
ATOM 595 O O . ARG A 1 72 ? 2.790 2.150 21.615 1.00 78.50 72 ARG A O 1
ATOM 602 N N . SER A 1 73 ? 2.768 0.283 20.391 1.00 68.25 73 SER A N 1
ATOM 603 C CA . SER A 1 73 ? 4.110 -0.193 20.761 1.00 68.25 73 SER A CA 1
ATOM 604 C C . SER A 1 73 ? 5.237 0.333 19.865 1.00 68.25 73 SER A C 1
ATOM 606 O O . SER A 1 73 ? 6.406 0.052 20.145 1.00 68.25 73 SER A O 1
ATOM 608 N N . HIS A 1 74 ? 4.928 1.087 18.805 1.00 61.50 74 HIS A N 1
ATOM 609 C CA . HIS A 1 74 ? 5.958 1.710 17.977 1.00 61.50 74 HIS A CA 1
ATOM 610 C C . HIS A 1 74 ? 6.701 2.786 18.788 1.00 61.50 74 HIS A C 1
ATOM 612 O O . HIS A 1 74 ? 6.141 3.815 19.148 1.00 61.50 74 HIS A O 1
ATOM 618 N N . ARG A 1 75 ? 7.982 2.532 19.093 1.00 51.00 75 ARG A N 1
ATOM 619 C CA . ARG A 1 75 ? 8.825 3.310 20.028 1.00 51.00 75 ARG A CA 1
ATOM 620 C C . ARG A 1 75 ? 9.177 4.743 19.588 1.00 51.00 75 ARG A C 1
ATOM 622 O O . ARG A 1 75 ? 9.921 5.411 20.300 1.00 51.00 75 ARG A O 1
ATOM 629 N N . ASN A 1 76 ? 8.654 5.240 18.469 1.00 46.00 76 ASN A N 1
ATOM 630 C CA . ASN A 1 76 ? 8.904 6.608 18.015 1.00 46.00 76 ASN A CA 1
ATOM 631 C C . ASN A 1 76 ? 7.750 7.521 18.428 1.00 46.00 76 ASN A C 1
ATOM 633 O O . ASN A 1 76 ? 6.815 7.754 17.670 1.00 46.00 76 ASN A O 1
ATOM 637 N N . TYR A 1 77 ? 7.873 8.081 19.628 1.00 43.47 77 TYR A N 1
ATOM 638 C CA . TYR A 1 77 ? 6.937 9.014 20.263 1.00 43.47 77 TYR A CA 1
ATOM 639 C C . TYR A 1 77 ? 6.662 10.325 19.492 1.00 43.47 77 TYR A C 1
ATOM 641 O O . TYR A 1 77 ? 5.974 11.182 20.030 1.00 43.47 77 TYR A O 1
ATOM 649 N N . ASN A 1 78 ? 7.169 10.519 18.265 1.00 43.69 78 ASN A N 1
ATOM 650 C CA . ASN A 1 78 ? 7.060 11.805 17.561 1.00 43.69 78 ASN A CA 1
ATOM 651 C C . ASN A 1 78 ? 6.865 11.767 16.040 1.00 43.69 78 ASN A C 1
ATOM 653 O O . ASN A 1 78 ? 6.788 12.831 15.436 1.00 43.69 78 ASN A O 1
ATOM 657 N N . VAL A 1 79 ? 6.749 10.615 15.381 1.00 43.44 79 VAL A N 1
ATOM 658 C CA . VAL A 1 79 ? 6.434 10.612 13.944 1.00 43.44 79 VAL A CA 1
ATOM 659 C C . VAL A 1 79 ? 5.549 9.424 13.656 1.00 43.44 79 VAL A C 1
ATOM 661 O O . VAL A 1 79 ? 5.990 8.277 13.683 1.00 43.44 79 VAL A O 1
ATOM 664 N N . VAL A 1 80 ? 4.279 9.707 13.394 1.00 52.25 80 VAL A N 1
ATOM 665 C CA . VAL A 1 80 ? 3.366 8.701 12.881 1.00 52.25 80 VAL A CA 1
ATOM 666 C C . VAL A 1 80 ? 3.838 8.350 11.473 1.00 52.25 80 VAL A C 1
ATOM 668 O O . VAL A 1 80 ? 3.612 9.098 10.521 1.00 52.25 80 VAL A O 1
ATOM 671 N N . HIS A 1 81 ? 4.587 7.255 11.352 1.00 52.84 81 HIS A N 1
ATOM 672 C CA . HIS A 1 81 ? 5.077 6.736 10.080 1.00 52.84 81 HIS A CA 1
ATOM 673 C C . HIS A 1 81 ? 3.925 6.066 9.336 1.00 52.84 81 HIS A C 1
ATOM 675 O O . HIS A 1 81 ? 3.850 4.854 9.182 1.00 52.84 81 HIS A O 1
ATOM 681 N N . PHE A 1 82 ? 3.007 6.890 8.857 1.00 69.38 82 PHE A N 1
ATOM 682 C CA . PHE A 1 82 ? 1.986 6.469 7.929 1.00 69.38 82 PHE A CA 1
ATOM 683 C C . PHE A 1 82 ? 2.657 6.151 6.599 1.00 69.38 82 PHE A C 1
ATOM 685 O O . PHE A 1 82 ? 2.929 7.055 5.808 1.00 69.38 82 PHE A O 1
ATOM 692 N N . GLU A 1 83 ? 2.949 4.878 6.340 1.00 81.88 83 GLU A N 1
ATOM 693 C CA . GLU A 1 83 ? 3.247 4.467 4.976 1.00 81.88 83 GLU A CA 1
ATOM 694 C C . GLU A 1 83 ? 1.988 4.726 4.141 1.00 81.88 83 GLU A C 1
ATOM 696 O O . GLU A 1 83 ? 0.938 4.107 4.340 1.00 81.88 83 GLU A O 1
ATOM 701 N N . LYS A 1 84 ? 2.078 5.732 3.272 1.00 89.88 84 LYS A N 1
ATOM 702 C CA . LYS A 1 84 ? 0.979 6.172 2.419 1.00 89.88 84 LYS A CA 1
ATOM 703 C C . LYS A 1 84 ? 0.972 5.313 1.171 1.00 89.88 84 LYS A C 1
ATOM 705 O O . LYS A 1 84 ? 2.001 5.165 0.510 1.00 89.88 84 LYS A O 1
ATOM 710 N N . PHE A 1 85 ? -0.189 4.780 0.835 1.00 92.75 85 PHE A N 1
ATOM 711 C CA . PHE A 1 85 ? -0.362 3.970 -0.357 1.00 92.75 85 PHE A CA 1
ATOM 712 C C . PHE A 1 85 ? -1.679 4.292 -1.058 1.00 92.75 85 PHE A C 1
ATOM 714 O O . PHE A 1 85 ? -2.623 4.806 -0.460 1.00 92.75 85 PHE A O 1
ATOM 721 N N . CYS A 1 86 ? -1.744 4.007 -2.353 1.00 93.50 86 CYS A N 1
ATOM 722 C CA . CYS A 1 86 ? -2.984 4.092 -3.109 1.00 93.50 86 CYS A CA 1
ATOM 723 C C . CYS A 1 86 ? -3.845 2.848 -2.826 1.00 93.50 86 CYS A C 1
ATOM 725 O O . CYS A 1 86 ? -3.365 1.737 -3.049 1.00 93.50 86 CYS A O 1
ATOM 727 N N . PRO A 1 87 ? -5.118 2.989 -2.419 1.00 92.06 87 PRO A N 1
ATOM 728 C CA . PRO A 1 87 ? -5.987 1.839 -2.158 1.00 92.06 87 PRO A CA 1
ATOM 729 C C . PRO A 1 87 ? -6.362 1.049 -3.424 1.00 92.06 87 PRO A C 1
ATOM 731 O O . PRO A 1 87 ? -6.853 -0.069 -3.309 1.00 92.06 87 PRO A O 1
ATOM 734 N N . VAL A 1 88 ? -6.143 1.617 -4.617 1.00 93.19 88 VAL A N 1
ATOM 735 C CA . VAL A 1 88 ? -6.498 1.001 -5.907 1.00 93.19 88 VAL A CA 1
ATOM 736 C C . VAL A 1 88 ? -5.318 0.253 -6.523 1.00 93.19 88 VAL A C 1
ATOM 738 O O . VAL A 1 88 ? -5.447 -0.913 -6.877 1.00 93.19 88 VAL A O 1
ATOM 741 N N . CYS A 1 89 ? -4.159 0.905 -6.655 1.00 92.81 89 CYS A N 1
ATOM 742 C CA . CYS A 1 89 ? -2.993 0.307 -7.314 1.00 92.81 89 CYS A CA 1
ATOM 743 C C . CYS A 1 89 ? -1.860 -0.100 -6.360 1.00 92.81 89 CYS A C 1
ATOM 745 O O . CYS A 1 89 ? -0.821 -0.547 -6.836 1.00 92.81 89 CYS A O 1
ATOM 747 N N . ASP A 1 90 ? -2.018 0.083 -5.044 1.00 92.88 90 ASP A N 1
ATOM 748 C CA . ASP A 1 90 ? -0.977 -0.140 -4.021 1.00 92.88 90 ASP A CA 1
ATOM 749 C C . ASP A 1 90 ? 0.328 0.634 -4.303 1.00 92.88 90 ASP A C 1
ATOM 751 O O . ASP A 1 90 ? 1.429 0.251 -3.904 1.00 92.88 90 ASP A O 1
ATOM 755 N N . HIS A 1 91 ? 0.220 1.756 -5.026 1.00 93.94 91 HIS A N 1
ATOM 756 C CA . HIS A 1 91 ? 1.351 2.645 -5.247 1.00 93.94 91 HIS A CA 1
ATOM 757 C C . HIS A 1 91 ? 1.778 3.297 -3.937 1.00 93.94 91 HIS A C 1
ATOM 759 O O . HIS A 1 91 ? 0.949 3.880 -3.243 1.00 93.94 91 HIS A O 1
ATOM 765 N N . ARG A 1 92 ? 3.078 3.243 -3.661 1.00 92.06 92 ARG A N 1
ATOM 766 C CA . ARG A 1 92 ? 3.747 3.863 -2.520 1.00 92.06 92 ARG A CA 1
ATOM 767 C C . ARG A 1 92 ? 4.812 4.807 -3.056 1.00 92.06 92 ARG A C 1
ATOM 769 O O . ARG A 1 92 ? 5.481 4.477 -4.039 1.00 92.06 92 ARG A O 1
ATOM 776 N N . ASP A 1 93 ? 4.976 5.950 -2.407 1.00 84.56 93 ASP A N 1
ATOM 777 C CA . ASP A 1 93 ? 5.903 6.993 -2.850 1.00 84.56 93 ASP A CA 1
ATOM 778 C C . ASP A 1 93 ? 7.353 6.668 -2.446 1.00 84.56 93 ASP A C 1
ATOM 780 O O . ASP A 1 93 ? 7.954 7.288 -1.573 1.00 84.56 93 ASP A O 1
ATOM 784 N N . HIS A 1 94 ? 7.898 5.601 -3.033 1.00 84.81 94 HIS A N 1
ATOM 785 C CA . HIS A 1 94 ? 9.304 5.232 -2.915 1.00 84.81 94 HIS A CA 1
ATOM 786 C C . HIS A 1 94 ? 9.817 4.594 -4.212 1.00 84.81 94 HIS A C 1
ATOM 788 O O . HIS A 1 94 ? 9.072 4.022 -5.013 1.00 84.81 94 HIS A O 1
ATOM 794 N N . THR A 1 95 ? 11.134 4.655 -4.404 1.00 80.75 95 THR A N 1
ATOM 795 C CA . THR A 1 95 ? 11.842 4.224 -5.625 1.00 80.75 95 THR A CA 1
ATOM 796 C C . THR A 1 95 ? 11.607 2.755 -5.995 1.00 80.75 95 THR A C 1
ATOM 798 O O . THR A 1 95 ? 11.553 2.396 -7.173 1.00 80.75 95 THR A O 1
ATOM 801 N N . TYR A 1 96 ? 11.412 1.900 -4.994 1.00 85.69 96 TYR A N 1
ATOM 802 C CA . TYR A 1 96 ? 11.229 0.456 -5.160 1.00 85.69 96 TYR A CA 1
ATOM 803 C C . TYR A 1 96 ? 9.765 -0.002 -5.132 1.00 85.69 96 TYR A C 1
ATOM 805 O O . TYR A 1 96 ? 9.500 -1.178 -4.898 1.00 85.69 96 TYR A O 1
ATOM 813 N N . CYS A 1 97 ? 8.801 0.890 -5.385 1.00 91.94 97 CYS A N 1
ATOM 814 C CA . CYS A 1 97 ? 7.381 0.531 -5.381 1.00 91.94 97 CYS A CA 1
ATOM 815 C C . CYS A 1 97 ? 7.090 -0.653 -6.320 1.00 91.94 97 CYS A C 1
ATOM 817 O O . CYS A 1 97 ? 7.594 -0.711 -7.443 1.00 91.94 97 CYS A O 1
ATOM 819 N N . SER A 1 98 ? 6.295 -1.618 -5.862 1.00 90.94 98 SER A N 1
ATOM 820 C CA . SER A 1 98 ? 6.012 -2.879 -6.557 1.00 90.94 98 SER A CA 1
ATOM 821 C C . SER A 1 98 ? 4.676 -2.892 -7.313 1.00 90.94 98 SER A C 1
ATOM 823 O O . SER A 1 98 ? 4.313 -3.940 -7.860 1.00 90.94 98 SER A O 1
ATOM 825 N N . CYS A 1 99 ? 3.965 -1.759 -7.388 1.00 93.94 99 CYS A N 1
ATOM 826 C CA . CYS A 1 99 ? 2.716 -1.653 -8.145 1.00 93.94 99 CYS A CA 1
ATOM 827 C C . CYS A 1 99 ? 2.927 -1.896 -9.650 1.00 93.94 99 CYS A C 1
ATOM 829 O O . CYS A 1 99 ? 4.041 -1.729 -10.161 1.00 93.94 99 CYS A O 1
ATOM 831 N N . SER A 1 100 ? 1.857 -2.275 -10.366 1.00 93.25 100 SER A N 1
ATOM 832 C CA . SER A 1 100 ? 1.924 -2.598 -11.806 1.00 93.25 100 SER A CA 1
ATOM 833 C C . SE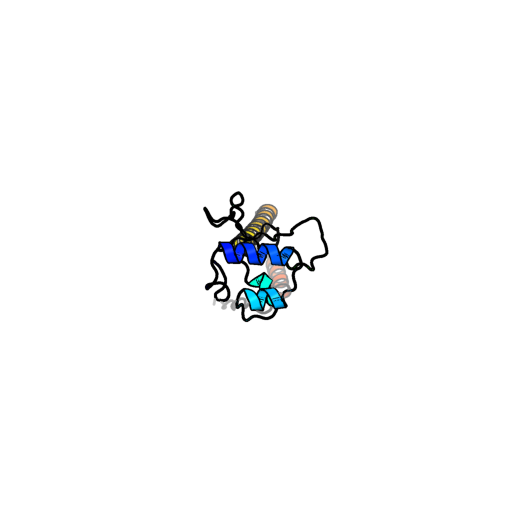R A 1 100 ? 2.528 -1.452 -12.615 1.00 93.25 100 SER A C 1
ATOM 835 O O . SER A 1 100 ? 3.530 -1.644 -13.296 1.00 93.25 100 SER A O 1
ATOM 837 N N . ASN A 1 101 ? 2.020 -0.232 -12.414 1.00 93.69 101 ASN A N 1
ATOM 838 C CA . ASN A 1 101 ? 2.478 0.960 -13.130 1.00 93.69 101 ASN A CA 1
ATOM 839 C C . ASN A 1 101 ? 3.980 1.224 -12.919 1.00 93.69 101 ASN A C 1
ATOM 841 O O . ASN A 1 101 ? 4.722 1.451 -13.871 1.00 93.69 101 ASN A O 1
ATOM 845 N N . CYS A 1 102 ? 4.468 1.141 -11.675 1.00 93.94 102 CYS A N 1
ATOM 846 C CA . CYS A 1 102 ? 5.895 1.311 -11.380 1.00 93.94 102 CYS A CA 1
ATOM 847 C C . CYS A 1 102 ? 6.757 0.203 -11.999 1.00 93.94 102 CYS A C 1
ATOM 849 O O . CYS A 1 102 ? 7.869 0.477 -12.451 1.00 93.94 102 CYS A O 1
ATOM 851 N N . LYS A 1 103 ? 6.278 -1.046 -12.013 1.00 93.81 103 LYS A N 1
ATOM 852 C CA . LYS A 1 103 ? 6.980 -2.166 -12.658 1.00 93.81 103 LYS A CA 1
ATOM 853 C C . LYS A 1 103 ? 7.069 -1.976 -14.169 1.00 93.81 103 LYS A C 1
ATOM 855 O O . LYS A 1 103 ? 8.152 -2.135 -14.722 1.00 93.81 103 LYS A O 1
ATOM 860 N N . GLU A 1 104 ? 5.971 -1.596 -14.810 1.00 94.00 104 GLU A N 1
ATOM 861 C CA . GLU A 1 104 ? 5.916 -1.351 -16.252 1.00 94.00 104 GLU A CA 1
ATOM 862 C C . GLU A 1 104 ? 6.840 -0.205 -16.665 1.00 94.00 104 GLU A C 1
ATOM 864 O O . GLU A 1 104 ? 7.631 -0.372 -17.588 1.00 94.00 104 GLU A O 1
ATOM 869 N N . ILE A 1 105 ? 6.836 0.910 -15.927 1.00 93.38 105 ILE A N 1
ATOM 870 C CA . ILE A 1 105 ? 7.737 2.041 -16.193 1.00 93.38 105 ILE A CA 1
ATOM 871 C C . ILE A 1 105 ? 9.208 1.626 -16.071 1.00 93.38 105 ILE A C 1
ATOM 873 O O . ILE A 1 105 ? 10.022 2.021 -16.903 1.00 93.38 105 ILE A O 1
ATOM 877 N N . ARG A 1 106 ? 9.576 0.838 -15.050 1.00 93.56 106 ARG A N 1
ATOM 878 C CA . ARG A 1 106 ? 10.956 0.336 -14.917 1.00 93.56 106 ARG A CA 1
ATOM 879 C C . ARG A 1 106 ? 11.339 -0.558 -16.090 1.00 93.56 106 ARG A C 1
ATOM 881 O O . ARG A 1 106 ? 12.376 -0.326 -16.696 1.00 93.56 106 ARG A O 1
ATOM 888 N N . LYS A 1 107 ? 10.462 -1.488 -16.470 1.00 94.44 107 LYS A N 1
ATOM 889 C CA . LYS A 1 107 ? 10.681 -2.367 -17.622 1.00 94.44 107 LYS A CA 1
ATOM 890 C C . LYS A 1 107 ? 10.855 -1.579 -18.925 1.00 94.44 107 LYS A C 1
ATOM 892 O O . LYS A 1 107 ? 11.760 -1.871 -19.695 1.00 94.44 107 LYS A O 1
ATOM 897 N N . GLN A 1 108 ? 10.019 -0.569 -19.169 1.00 94.88 108 GLN A N 1
ATOM 898 C CA . GLN A 1 108 ? 10.130 0.288 -20.355 1.00 94.88 108 GLN A CA 1
ATOM 899 C C . GLN A 1 108 ? 11.449 1.068 -20.375 1.00 94.88 108 GLN A C 1
ATOM 901 O O . GLN A 1 108 ? 12.077 1.175 -21.424 1.00 94.88 108 GLN A O 1
ATOM 906 N N . LYS A 1 109 ? 11.900 1.580 -19.222 1.00 94.69 109 LYS A N 1
ATOM 907 C CA . LYS A 1 109 ? 13.206 2.245 -19.108 1.00 94.69 109 LYS A CA 1
ATOM 908 C C . LYS A 1 109 ? 14.360 1.292 -19.398 1.00 94.69 109 LYS A C 1
ATOM 910 O O . LYS A 1 109 ? 15.240 1.647 -20.169 1.00 94.69 109 LYS A O 1
ATOM 915 N N . GLU A 1 110 ? 14.329 0.088 -18.834 1.00 94.81 110 GLU A N 1
ATOM 916 C CA . GLU A 1 110 ? 15.340 -0.946 -19.090 1.00 94.81 110 GLU A CA 1
ATOM 917 C C . GLU A 1 110 ? 15.405 -1.307 -20.581 1.00 94.81 110 GLU A C 1
ATOM 919 O O . GLU A 1 110 ? 16.490 -1.359 -21.157 1.00 94.81 110 GLU A O 1
ATOM 924 N N . GLN A 1 111 ? 14.248 -1.479 -21.230 1.00 95.31 111 GLN A N 1
ATOM 925 C CA . GLN A 1 111 ? 14.166 -1.753 -22.667 1.00 95.31 111 GLN A CA 1
ATOM 926 C C . GLN A 1 111 ? 14.708 -0.595 -23.512 1.00 95.31 111 GLN A C 1
ATOM 928 O O . GLN A 1 111 ? 15.498 -0.825 -24.424 1.00 95.31 111 GLN A O 1
ATOM 933 N N . ALA A 1 112 ? 14.338 0.646 -23.188 1.00 95.69 112 ALA A N 1
ATOM 934 C CA . ALA A 1 112 ? 14.834 1.829 -23.886 1.00 95.69 112 ALA A CA 1
ATOM 935 C C . ALA A 1 112 ? 16.351 2.018 -23.702 1.00 95.69 112 ALA A C 1
ATOM 937 O O . ALA A 1 112 ? 17.050 2.405 -24.636 1.00 95.69 112 ALA A O 1
ATOM 938 N N . GLU A 1 113 ? 16.886 1.720 -22.515 1.00 95.81 113 GLU A N 1
ATOM 939 C CA . GLU A 1 113 ? 18.330 1.730 -22.268 1.00 95.81 113 GLU A CA 1
ATOM 940 C C . GLU A 1 113 ? 19.057 0.647 -23.068 1.00 95.81 113 GLU A C 1
ATOM 942 O O . GLU A 1 113 ? 20.136 0.904 -23.603 1.00 95.81 113 GLU A O 1
ATOM 947 N N . GLU A 1 114 ? 18.493 -0.558 -23.157 1.00 94.50 114 GLU A N 1
ATOM 948 C CA . GLU A 1 114 ? 19.061 -1.641 -23.959 1.00 94.50 114 GLU A CA 1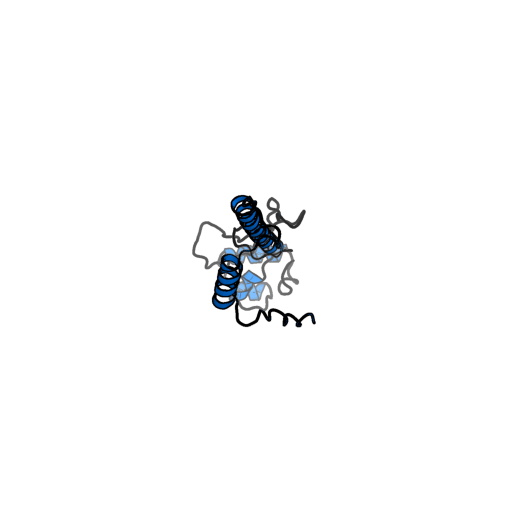
ATOM 949 C C . GLU A 1 114 ? 19.058 -1.293 -25.452 1.00 94.50 114 GLU A C 1
ATOM 951 O O . GLU A 1 114 ? 20.077 -1.456 -26.126 1.00 94.50 114 GLU A O 1
ATOM 956 N N . GLU A 1 115 ? 17.953 -0.754 -25.962 1.00 94.81 115 GLU A N 1
ATOM 957 C CA . GLU A 1 115 ? 17.845 -0.288 -27.342 1.00 94.81 115 GLU A CA 1
ATOM 958 C C . GLU A 1 115 ? 18.833 0.849 -27.631 1.00 94.81 115 GLU A C 1
ATOM 960 O O . GLU A 1 115 ? 19.546 0.810 -28.633 1.00 94.81 115 GLU A O 1
ATOM 965 N N . ASN A 1 116 ? 18.971 1.813 -26.718 1.00 94.62 116 ASN A N 1
ATOM 966 C CA . ASN A 1 116 ? 19.955 2.882 -26.856 1.00 94.62 116 ASN A CA 1
ATOM 967 C C . ASN A 1 116 ? 21.393 2.336 -26.887 1.00 94.62 116 ASN A C 1
ATOM 969 O O . ASN A 1 116 ? 22.180 2.721 -27.750 1.00 94.62 116 ASN A O 1
ATOM 973 N N . LYS A 1 117 ? 21.737 1.385 -26.006 1.00 92.19 117 LYS A N 1
ATOM 974 C CA . LYS A 1 117 ? 23.051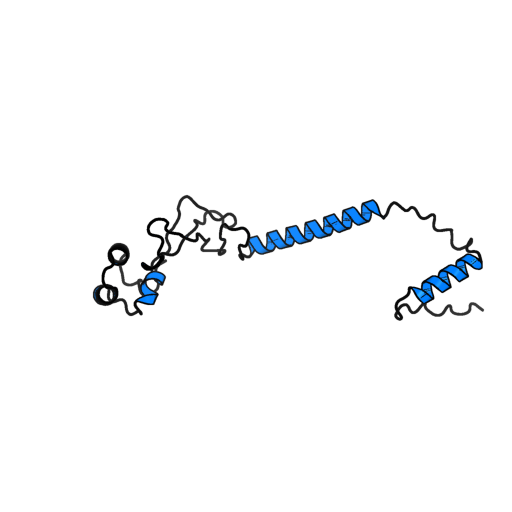 0.713 -26.029 1.00 92.19 117 LYS A CA 1
ATOM 975 C C . LYS A 1 117 ? 23.296 0.015 -27.368 1.00 92.19 117 LYS A C 1
ATOM 977 O O . LYS A 1 117 ? 24.377 0.163 -27.936 1.00 92.19 117 LYS A O 1
ATOM 982 N N . ARG A 1 118 ? 22.298 -0.704 -27.897 1.00 88.75 118 ARG A N 1
ATOM 983 C CA . ARG A 1 118 ? 22.375 -1.346 -29.221 1.00 88.75 118 ARG A CA 1
ATOM 984 C C . ARG A 1 118 ? 22.587 -0.316 -30.333 1.00 88.75 118 ARG A C 1
ATOM 986 O O . ARG A 1 118 ? 23.472 -0.509 -31.160 1.00 88.75 118 ARG A O 1
ATOM 993 N N . ASN A 1 119 ? 21.851 0.793 -30.315 1.00 89.56 119 ASN A N 1
ATOM 994 C CA . ASN A 1 119 ? 21.968 1.860 -31.312 1.00 89.56 119 ASN A CA 1
ATOM 995 C C . ASN A 1 119 ? 23.346 2.534 -31.289 1.00 89.56 119 ASN A C 1
ATOM 997 O O . ASN A 1 119 ? 23.930 2.752 -32.349 1.00 89.56 119 ASN A O 1
ATOM 1001 N N . VAL A 1 120 ? 23.902 2.808 -30.105 1.00 90.06 120 VAL A N 1
ATOM 1002 C CA . VAL A 1 120 ? 25.263 3.355 -29.961 1.00 90.06 120 VAL A CA 1
ATOM 1003 C C . VAL A 1 120 ? 26.305 2.393 -30.538 1.00 90.06 120 VAL A C 1
ATOM 1005 O O . VAL A 1 120 ? 27.188 2.825 -31.276 1.00 90.06 120 VAL A O 1
ATOM 1008 N N . LEU A 1 121 ? 26.186 1.088 -30.264 1.00 86.81 121 LEU A N 1
ATOM 1009 C CA . LEU A 1 121 ? 27.069 0.078 -30.857 1.00 86.81 121 LEU A CA 1
ATOM 1010 C C . LEU A 1 121 ? 26.927 0.036 -32.385 1.00 86.81 121 LEU A C 1
ATOM 1012 O O . LEU A 1 121 ? 27.926 0.068 -33.097 1.00 86.81 121 LEU A O 1
ATOM 1016 N N . MET A 1 122 ? 25.699 0.019 -32.904 1.00 82.69 122 MET A N 1
ATOM 1017 C CA . MET A 1 122 ? 25.449 0.050 -34.346 1.00 82.69 122 MET A CA 1
ATOM 1018 C C . MET A 1 122 ? 26.092 1.276 -35.005 1.00 82.69 122 MET A C 1
ATOM 1020 O O . MET A 1 122 ? 26.805 1.128 -35.991 1.00 82.69 122 MET A O 1
ATOM 1024 N N . GLN A 1 123 ? 25.913 2.472 -34.444 1.00 81.56 123 GLN A N 1
ATOM 1025 C CA . GLN A 1 123 ? 26.509 3.700 -34.981 1.00 81.56 123 GLN A CA 1
ATOM 1026 C C . GLN A 1 123 ? 28.042 3.702 -34.916 1.00 81.56 123 GLN A C 1
ATOM 1028 O O . GLN A 1 123 ? 28.687 4.188 -35.842 1.00 81.56 123 GLN A O 1
ATOM 1033 N N . ALA A 1 124 ? 28.631 3.156 -33.849 1.00 81.94 124 ALA A N 1
ATOM 1034 C CA . ALA A 1 124 ? 30.081 3.120 -33.677 1.00 81.94 124 ALA A CA 1
ATOM 1035 C C . ALA A 1 124 ? 30.778 2.095 -34.592 1.00 81.94 124 ALA A C 1
ATOM 1037 O O . ALA A 1 124 ? 31.905 2.338 -35.019 1.00 81.94 124 ALA A O 1
ATOM 1038 N N . PHE A 1 125 ? 30.128 0.964 -34.895 1.00 71.56 125 PHE A N 1
ATOM 1039 C CA . PHE A 1 125 ? 30.770 -0.179 -35.560 1.00 71.56 125 PHE A CA 1
ATOM 1040 C C . PHE A 1 125 ? 30.262 -0.491 -36.983 1.00 71.56 125 PHE A C 1
ATOM 1042 O O . PHE A 1 125 ? 30.937 -1.229 -37.696 1.00 71.56 125 PHE A O 1
ATOM 1049 N N . LEU A 1 126 ? 29.135 0.071 -37.448 1.00 60.50 126 LEU A N 1
ATOM 1050 C CA . LEU A 1 126 ? 28.653 -0.116 -38.832 1.00 60.50 126 LEU A CA 1
ATOM 1051 C C . LEU A 1 126 ? 29.251 0.791 -39.928 1.00 60.50 126 LEU A C 1
ATOM 1053 O O . LEU A 1 126 ? 29.057 0.437 -41.090 1.00 60.50 126 LEU A O 1
ATOM 1057 N N . PRO A 1 127 ? 29.993 1.897 -39.691 1.00 56.47 127 PRO A N 1
ATOM 1058 C CA . PRO A 1 127 ? 30.582 2.646 -40.801 1.00 56.47 127 PRO A CA 1
ATOM 1059 C C . PRO A 1 127 ? 31.834 1.968 -41.383 1.00 56.47 127 PRO A C 1
ATOM 1061 O O . PRO A 1 127 ? 32.607 2.611 -42.092 1.00 56.47 127 PRO A O 1
ATOM 1064 N N . VAL A 1 128 ? 32.047 0.669 -41.140 1.00 53.78 128 VAL A N 1
ATOM 1065 C CA . VAL A 1 128 ? 32.989 -0.106 -41.945 1.00 53.78 128 VAL A CA 1
ATOM 1066 C C . VAL A 1 128 ? 32.277 -0.449 -43.247 1.00 53.78 128 VAL A C 1
ATOM 1068 O O . VAL A 1 128 ? 31.666 -1.504 -43.396 1.00 53.78 128 VAL A O 1
ATOM 1071 N N . ASN A 1 129 ? 32.342 0.483 -44.196 1.00 55.34 129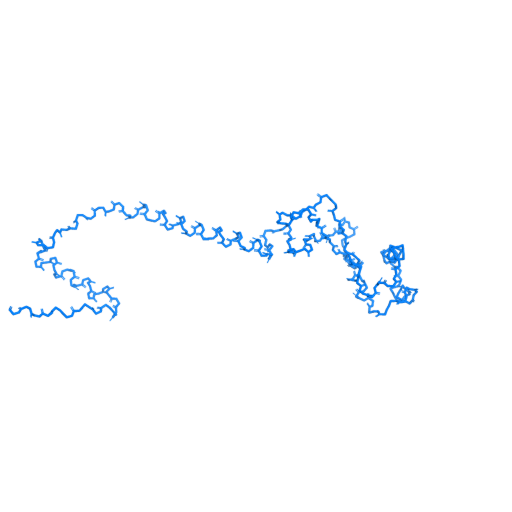 ASN A N 1
ATOM 1072 C CA . ASN A 1 129 ? 32.133 0.178 -45.602 1.00 55.34 129 ASN A CA 1
ATOM 1073 C C . ASN A 1 129 ? 33.268 -0.768 -46.016 1.00 55.34 129 ASN A C 1
ATOM 1075 O O . ASN A 1 129 ? 34.315 -0.340 -46.499 1.00 55.34 129 ASN A O 1
ATOM 1079 N N . ILE A 1 130 ? 33.119 -2.051 -45.686 1.00 57.03 130 ILE A N 1
ATOM 1080 C CA . ILE A 1 130 ? 33.983 -3.089 -46.218 1.00 57.03 130 ILE A CA 1
ATOM 1081 C C . ILE A 1 130 ? 33.602 -3.133 -47.687 1.00 57.03 130 ILE A C 1
ATOM 1083 O O . ILE A 1 130 ? 32.495 -3.549 -48.022 1.00 57.03 130 ILE A O 1
ATOM 1087 N N . ASP A 1 131 ? 34.497 -2.659 -48.546 1.00 55.03 131 ASP A N 1
ATOM 1088 C CA . ASP A 1 131 ? 34.442 -2.931 -49.975 1.00 55.03 131 ASP A CA 1
ATOM 1089 C C . ASP A 1 131 ? 34.513 -4.458 -50.107 1.00 55.03 131 ASP A C 1
ATOM 1091 O O . ASP A 1 131 ? 35.597 -5.042 -50.117 1.00 55.03 131 ASP A O 1
ATOM 1095 N N . ILE A 1 132 ? 33.359 -5.134 -50.060 1.00 56.16 132 ILE A N 1
ATOM 1096 C CA . ILE A 1 132 ? 33.282 -6.581 -50.234 1.00 56.16 132 ILE A CA 1
ATOM 1097 C C . ILE A 1 132 ? 33.746 -6.800 -51.670 1.00 56.16 132 ILE A C 1
ATOM 1099 O O . ILE A 1 132 ? 33.040 -6.381 -52.597 1.00 56.16 132 ILE A O 1
ATOM 1103 N N . PRO A 1 133 ? 34.927 -7.404 -51.897 1.00 57.06 133 PRO A N 1
ATOM 1104 C CA . PRO A 1 133 ? 35.396 -7.619 -53.248 1.00 57.06 133 PRO A CA 1
ATOM 1105 C C . PRO A 1 133 ? 34.342 -8.461 -53.958 1.00 57.06 133 PRO A C 1
ATOM 1107 O O . PRO A 1 133 ? 33.920 -9.498 -53.443 1.00 57.06 133 PRO A O 1
ATOM 1110 N N . ILE A 1 134 ? 33.894 -7.995 -55.125 1.00 57.00 134 ILE A N 1
ATOM 1111 C CA . ILE A 1 134 ? 32.975 -8.736 -55.993 1.00 57.00 134 ILE A CA 1
ATOM 1112 C C . ILE A 1 134 ? 33.488 -10.192 -56.068 1.00 57.00 134 ILE A C 1
ATOM 1114 O O . ILE A 1 134 ? 34.681 -10.363 -56.342 1.00 57.00 134 ILE A O 1
ATOM 1118 N N . PRO A 1 135 ? 32.645 -11.228 -55.844 1.00 55.00 135 PRO A N 1
ATOM 1119 C CA . PRO A 1 135 ? 33.071 -12.624 -55.636 1.00 55.00 135 PRO A CA 1
ATOM 1120 C C . PRO A 1 135 ? 34.046 -13.179 -56.685 1.00 55.00 135 PRO A C 1
ATOM 1122 O O . PRO A 1 135 ? 34.814 -14.097 -56.418 1.00 55.00 135 PRO A O 1
ATOM 1125 N N . ASN A 1 136 ? 34.074 -12.576 -57.871 1.00 56.50 136 ASN A N 1
ATOM 1126 C CA . ASN A 1 136 ? 34.936 -12.957 -58.983 1.00 56.50 136 ASN A CA 1
ATOM 1127 C C . ASN A 1 136 ? 36.378 -12.404 -58.908 1.00 56.50 136 ASN A C 1
ATOM 1129 O O . ASN A 1 136 ? 37.111 -12.502 -59.890 1.00 56.50 136 ASN A O 1
ATOM 1133 N N . LYS A 1 137 ? 36.804 -11.823 -57.776 1.00 62.03 137 LYS A N 1
ATOM 1134 C CA . LYS A 1 137 ? 38.197 -11.401 -57.506 1.00 62.03 137 LYS A CA 1
ATOM 1135 C C . LYS A 1 137 ? 38.836 -12.097 -56.296 1.00 62.03 137 LYS A C 1
ATOM 1137 O O . LYS A 1 137 ? 39.872 -11.646 -55.818 1.00 62.03 137 LYS A O 1
ATOM 1142 N N . LEU A 1 138 ? 38.247 -13.180 -55.794 1.00 67.25 138 LEU A N 1
ATOM 1143 C CA . LEU A 1 138 ? 38.869 -13.980 -54.738 1.00 67.25 138 LEU A CA 1
ATOM 1144 C C . LEU A 1 138 ? 40.082 -14.727 -55.301 1.00 67.25 138 LEU A C 1
ATOM 1146 O O . LEU A 1 138 ? 39.955 -15.538 -56.219 1.00 67.25 138 LEU A O 1
ATOM 1150 N N . THR A 1 139 ? 41.269 -14.457 -54.761 1.00 76.25 139 THR A N 1
ATOM 1151 C CA . THR A 1 139 ? 42.447 -15.267 -55.080 1.00 76.25 139 THR A CA 1
ATOM 1152 C C . THR A 1 139 ? 42.380 -16.602 -54.335 1.00 76.25 139 THR A C 1
ATOM 1154 O O . THR A 1 139 ? 41.680 -16.739 -53.330 1.00 76.25 139 THR A O 1
ATOM 1157 N N . LEU A 1 140 ? 43.154 -17.600 -54.781 1.00 75.12 140 LEU A N 1
ATOM 1158 C CA . LEU A 1 140 ? 43.272 -18.889 -54.081 1.00 75.12 140 LEU A CA 1
ATOM 1159 C C . LEU A 1 140 ? 43.646 -18.700 -52.599 1.00 75.12 140 LEU A C 1
ATOM 1161 O O . LEU A 1 140 ? 43.162 -19.423 -51.734 1.00 75.12 140 LEU A O 1
ATOM 1165 N N . LYS A 1 141 ? 44.493 -17.706 -52.309 1.00 76.00 141 LYS A N 1
ATOM 1166 C CA . LYS A 1 141 ? 44.932 -17.380 -50.951 1.00 76.00 141 LYS A CA 1
ATOM 1167 C C . LYS A 1 141 ? 43.778 -16.859 -50.095 1.00 76.00 141 LYS A C 1
ATOM 1169 O O . LYS A 1 141 ? 43.663 -17.261 -48.941 1.00 76.00 141 LYS A O 1
ATOM 1174 N N . ASP A 1 142 ? 42.921 -16.018 -50.666 1.00 79.25 142 ASP A N 1
ATOM 1175 C CA . ASP A 1 142 ? 41.754 -15.478 -49.964 1.00 79.25 142 ASP A CA 1
ATOM 1176 C C . ASP A 1 142 ? 40.735 -16.585 -49.676 1.00 79.25 142 ASP A C 1
ATOM 1178 O O . ASP A 1 142 ? 40.225 -16.679 -48.563 1.00 79.25 142 ASP A O 1
ATOM 1182 N N . ALA A 1 143 ? 40.508 -17.483 -50.641 1.00 77.50 143 ALA A N 1
ATOM 1183 C CA . ALA A 1 143 ? 39.649 -18.650 -50.455 1.00 77.50 143 ALA A CA 1
ATOM 1184 C C . ALA A 1 143 ? 40.171 -19.572 -49.338 1.00 77.50 143 ALA A C 1
ATOM 1186 O O . ALA A 1 143 ? 39.409 -19.969 -48.460 1.00 77.50 143 ALA A O 1
ATOM 1187 N N . LEU A 1 144 ? 41.478 -19.855 -49.318 1.00 77.56 144 LEU A N 1
ATOM 1188 C CA . LEU A 1 144 ? 42.125 -20.639 -48.260 1.00 77.56 144 LEU A CA 1
ATOM 1189 C C . LEU A 1 144 ? 41.978 -19.988 -46.883 1.00 77.56 144 LEU A C 1
ATOM 1191 O O . LEU A 1 144 ? 41.689 -20.672 -45.902 1.00 77.56 144 LEU A O 1
ATOM 1195 N N . TYR A 1 145 ? 42.150 -18.668 -46.807 1.00 78.50 145 TYR A N 1
ATOM 1196 C CA . TYR A 1 145 ? 42.012 -17.928 -45.558 1.00 78.50 145 TYR A CA 1
ATOM 1197 C C . TYR A 1 145 ? 40.567 -17.953 -45.043 1.00 78.50 145 TYR A C 1
ATOM 1199 O O . TYR A 1 145 ? 40.341 -18.226 -43.867 1.00 78.50 145 TYR A O 1
ATOM 1207 N N . LEU A 1 146 ? 39.584 -17.753 -45.925 1.00 77.31 146 LEU A N 1
ATOM 1208 C CA . LEU A 1 146 ? 38.165 -17.827 -45.575 1.00 77.31 146 LEU A CA 1
ATOM 1209 C C . LEU A 1 146 ? 37.750 -19.230 -45.121 1.00 77.31 146 LEU A C 1
ATOM 1211 O O . LEU A 1 146 ? 37.024 -19.339 -44.138 1.00 77.31 146 LEU A O 1
ATOM 1215 N N . ILE A 1 147 ? 38.245 -20.289 -45.774 1.00 77.38 147 ILE A N 1
ATOM 1216 C CA . ILE A 1 147 ? 38.003 -21.682 -45.357 1.00 77.38 147 ILE A CA 1
ATOM 1217 C C . ILE A 1 147 ? 38.588 -21.926 -43.966 1.00 77.38 147 ILE A C 1
ATOM 1219 O O . ILE A 1 147 ? 37.897 -22.433 -43.090 1.00 77.38 147 ILE A O 1
ATOM 1223 N N . SER A 1 148 ? 39.826 -21.489 -43.732 1.00 76.81 148 SER A N 1
ATOM 1224 C CA . SER A 1 148 ? 40.512 -21.673 -42.448 1.00 76.81 148 SER A CA 1
ATOM 1225 C C . SER A 1 148 ? 39.771 -20.963 -41.310 1.00 76.81 148 SER A C 1
ATOM 1227 O O . SER A 1 148 ? 39.581 -21.515 -40.228 1.00 76.81 148 SER A O 1
ATOM 1229 N N . VAL A 1 149 ? 39.307 -19.733 -41.557 1.00 77.56 149 VAL A N 1
ATOM 1230 C CA . VAL A 1 149 ? 38.508 -18.967 -40.594 1.00 77.56 149 VAL A CA 1
ATOM 1231 C C . VAL A 1 149 ? 37.133 -19.605 -40.389 1.00 77.56 149 VAL A C 1
ATOM 1233 O O . VAL A 1 149 ? 36.695 -19.691 -39.245 1.00 77.56 149 VAL A O 1
ATOM 1236 N N . ALA A 1 150 ? 36.462 -20.076 -41.443 1.00 74.69 150 ALA A N 1
ATOM 1237 C CA . ALA A 1 150 ? 35.170 -20.749 -41.331 1.00 74.69 150 ALA A CA 1
ATOM 1238 C C . ALA A 1 150 ? 35.275 -22.050 -40.522 1.00 74.69 150 ALA A C 1
ATOM 1240 O O . ALA A 1 150 ? 34.465 -22.265 -39.628 1.00 74.69 150 ALA A O 1
ATOM 1241 N N . GLU A 1 151 ? 36.300 -22.872 -40.753 1.00 68.19 151 GLU A N 1
ATOM 1242 C CA . GLU A 1 151 ? 36.519 -24.115 -40.002 1.00 68.19 151 GLU A CA 1
ATOM 1243 C C . GLU A 1 151 ? 36.853 -23.868 -38.525 1.00 68.19 151 GLU A C 1
ATOM 1245 O O . GLU A 1 151 ? 36.412 -24.621 -37.657 1.00 68.19 151 GLU A O 1
ATOM 1250 N N . HIS A 1 152 ? 37.604 -22.806 -38.218 1.00 65.12 152 HIS A N 1
ATOM 1251 C CA . HIS A 1 152 ? 37.979 -22.488 -36.838 1.00 65.12 152 HIS A CA 1
ATOM 1252 C C . HIS A 1 152 ? 36.933 -21.674 -36.067 1.00 65.12 152 HIS A C 1
ATOM 1254 O O . HIS A 1 152 ? 36.910 -21.743 -34.838 1.00 65.12 152 HIS A O 1
ATOM 1260 N N . SER A 1 153 ? 36.092 -20.899 -36.758 1.00 61.19 153 SER A N 1
ATOM 1261 C CA . SER A 1 153 ? 35.162 -19.947 -36.128 1.00 61.19 153 SER A CA 1
ATOM 1262 C C . SER A 1 153 ? 33.698 -20.376 -36.208 1.00 61.19 153 SER A C 1
ATOM 1264 O O . SER A 1 153 ? 32.874 -19.818 -35.482 1.00 61.19 153 SER A O 1
ATOM 1266 N N . ALA A 1 154 ? 33.339 -21.332 -37.071 1.00 55.03 154 ALA A N 1
ATOM 1267 C CA . ALA A 1 154 ? 31.973 -21.831 -37.122 1.00 55.03 154 ALA A CA 1
ATOM 1268 C C . ALA A 1 154 ? 31.695 -22.743 -35.911 1.00 55.03 154 ALA A C 1
ATOM 1270 O O . ALA A 1 154 ? 32.422 -23.716 -35.690 1.00 55.03 154 ALA A O 1
ATOM 1271 N N . PRO A 1 155 ? 30.630 -22.498 -35.126 1.00 54.03 155 PRO A N 1
ATOM 1272 C CA . PRO A 1 155 ? 30.074 -23.557 -34.296 1.00 54.03 155 PRO A CA 1
ATOM 1273 C C . PRO A 1 155 ? 29.651 -24.716 -35.211 1.00 54.03 155 PRO A C 1
ATOM 1275 O O . PRO A 1 155 ? 29.241 -24.486 -36.349 1.00 54.03 155 PRO A O 1
ATOM 1278 N N . LYS A 1 156 ? 29.748 -25.955 -34.710 1.00 52.34 156 LYS A N 1
ATOM 1279 C CA . LYS A 1 156 ? 29.542 -27.231 -35.435 1.00 52.34 156 LYS A CA 1
ATOM 1280 C C . LYS A 1 156 ? 28.223 -27.368 -36.227 1.00 52.34 156 LYS A C 1
ATOM 1282 O O . LYS A 1 156 ? 28.052 -28.369 -36.912 1.00 52.34 156 LYS A O 1
ATOM 1287 N N . ASP A 1 157 ? 27.331 -26.384 -36.160 1.00 51.41 157 ASP A N 1
ATOM 1288 C CA . ASP A 1 157 ? 25.968 -26.420 -36.691 1.00 51.41 157 ASP A CA 1
ATOM 1289 C C . ASP A 1 157 ? 25.792 -25.633 -38.008 1.00 51.41 157 ASP A C 1
ATOM 1291 O O . ASP A 1 157 ? 24.703 -25.620 -38.581 1.00 51.41 157 ASP A O 1
ATOM 1295 N N . LEU A 1 158 ? 26.841 -24.983 -38.528 1.00 49.25 158 LEU A N 1
ATOM 1296 C CA . LEU A 1 158 ? 26.826 -24.420 -39.884 1.00 49.25 158 LEU A CA 1
ATOM 1297 C C . LEU A 1 158 ? 27.168 -25.518 -40.899 1.00 49.25 158 LEU A C 1
ATOM 1299 O O . LEU A 1 158 ? 28.304 -25.637 -41.359 1.00 49.25 158 LEU A O 1
ATOM 1303 N N . GLU A 1 159 ? 26.172 -26.325 -41.268 1.00 46.81 159 GLU A N 1
ATOM 1304 C CA . GLU A 1 159 ? 26.266 -27.142 -42.478 1.00 46.81 159 GLU A CA 1
ATOM 1305 C C . GLU A 1 159 ? 26.320 -26.209 -43.694 1.00 46.81 159 GLU A C 1
ATOM 1307 O O . GLU A 1 159 ? 25.297 -25.766 -44.221 1.00 46.81 159 GLU A O 1
ATOM 1312 N N . PHE A 1 160 ? 27.530 -25.899 -44.162 1.00 47.88 160 PHE A N 1
ATOM 1313 C CA . PHE A 1 160 ? 27.711 -25.387 -45.512 1.00 47.88 160 PHE A CA 1
ATOM 1314 C C . PHE A 1 160 ? 27.210 -26.471 -46.465 1.00 47.88 160 PHE A C 1
ATOM 1316 O O . PHE A 1 160 ? 27.860 -27.499 -46.666 1.00 47.88 160 PHE A O 1
ATOM 1323 N N . GLY A 1 161 ? 25.998 -26.260 -46.983 1.00 42.91 161 GLY A N 1
ATOM 1324 C CA . GLY A 1 161 ? 25.342 -27.149 -47.925 1.00 42.91 161 GLY A CA 1
ATOM 1325 C C . GLY A 1 161 ? 26.327 -27.574 -49.004 1.00 42.91 161 GLY A C 1
ATOM 1326 O O . GLY A 1 161 ? 26.939 -26.731 -49.661 1.00 42.91 161 GLY A O 1
ATOM 1327 N N . LYS A 1 162 ? 26.501 -28.894 -49.121 1.00 38.94 162 LYS A N 1
ATOM 1328 C CA . LYS A 1 162 ? 27.325 -29.577 -50.120 1.00 38.94 162 LYS A CA 1
ATOM 1329 C C . LYS A 1 162 ? 27.270 -28.798 -51.430 1.00 38.94 162 LYS A C 1
ATOM 1331 O O . LYS A 1 162 ? 26.212 -28.738 -52.056 1.00 38.94 162 LYS A O 1
ATOM 1336 N N . MET A 1 163 ? 28.395 -28.209 -51.835 1.00 36.75 163 MET A N 1
ATOM 1337 C CA . MET A 1 163 ? 28.554 -27.716 -53.197 1.00 36.75 163 MET A CA 1
ATOM 1338 C C . MET A 1 163 ? 28.422 -28.929 -54.113 1.00 36.75 163 MET A C 1
ATOM 1340 O O . MET A 1 163 ? 29.348 -29.718 -54.288 1.00 36.75 163 MET A O 1
ATOM 1344 N N . SER A 1 164 ? 27.208 -29.122 -54.615 1.00 34.06 164 SER A N 1
ATOM 1345 C CA . SER A 1 164 ? 26.874 -30.055 -55.672 1.00 34.06 164 SER A CA 1
ATOM 1346 C C . SER A 1 164 ? 27.826 -29.786 -56.826 1.00 34.06 164 SER A C 1
ATOM 1348 O O . SER A 1 164 ? 27.799 -28.701 -57.406 1.00 34.06 164 SER A O 1
ATOM 1350 N N . ASN A 1 165 ? 28.680 -30.762 -57.129 1.00 33.81 165 ASN A N 1
ATOM 1351 C CA . ASN A 1 165 ? 29.511 -30.770 -58.324 1.00 33.81 165 ASN A CA 1
ATOM 1352 C C . ASN A 1 165 ? 28.648 -30.412 -59.541 1.00 33.81 165 ASN A C 1
ATOM 1354 O O . ASN A 1 165 ? 27.773 -31.186 -59.936 1.00 33.81 165 ASN A O 1
ATOM 1358 N N . ILE A 1 166 ? 28.896 -29.235 -60.112 1.00 37.88 166 ILE A N 1
ATOM 1359 C CA . ILE A 1 166 ? 28.437 -28.888 -61.452 1.00 37.88 166 ILE A CA 1
ATOM 1360 C C . ILE A 1 166 ? 29.270 -29.758 -62.399 1.00 37.88 166 ILE A C 1
ATOM 1362 O O . ILE A 1 166 ? 30.497 -29.660 -62.409 1.00 37.88 166 ILE A O 1
ATOM 1366 N N . LYS A 1 167 ? 28.590 -30.674 -63.096 1.00 34.38 167 LYS A N 1
ATOM 1367 C CA . LYS A 1 167 ? 29.135 -31.410 -64.243 1.00 34.38 167 LYS A CA 1
ATOM 1368 C C . LYS A 1 167 ? 29.310 -30.483 -65.436 1.00 34.38 167 LYS A C 1
ATOM 1370 O O . LYS A 1 167 ? 28.437 -29.604 -65.607 1.00 34.38 167 LYS A O 1
#